Protein AF-A0A6J0PG96-F1 (afdb_monomer_lite)

Sequence (128 aa):
MREHPCWEASYRGLKTTSLLYAEWWGLDENERKYNLGLLLIQIFIIQGNYKKAQKICEHIIKDAPEWDPKPRLLMSIIKMMLAMQRMLDPETTEADLLIIKNMRDEAMKQWENYFAAAQKPQPPDTDN

Radius of gyration: 17.62 Å; chains: 1; bounding box: 56×34×46 Å

Structure (mmCIF, N/CA/C/O backbone):
data_AF-A0A6J0PG96-F1
#
_entry.id   AF-A0A6J0PG96-F1
#
loop_
_atom_site.group_PDB
_atom_site.id
_atom_site.type_symbol
_atom_site.label_atom_id
_atom_site.label_alt_id
_atom_site.label_comp_id
_atom_site.label_asym_id
_atom_site.label_entity_id
_atom_site.label_seq_id
_atom_site.pdbx_PDB_ins_code
_atom_site.Cartn_x
_atom_site.Cartn_y
_atom_site.Cartn_z
_atom_site.occupancy
_atom_site.B_iso_or_equiv
_atom_site.auth_seq_id
_atom_site.auth_comp_id
_atom_site.auth_asym_id
_atom_site.auth_atom_id
_atom_site.pdbx_PDB_model_num
ATOM 1 N N . MET A 1 1 ? -30.257 26.406 -15.879 1.00 40.47 1 MET A N 1
ATOM 2 C CA . MET A 1 1 ? -29.692 25.332 -15.037 1.00 40.47 1 MET A CA 1
ATOM 3 C C . MET A 1 1 ? -28.628 24.634 -15.863 1.00 40.47 1 MET A C 1
ATOM 5 O O . MET A 1 1 ? -28.986 23.959 -16.814 1.00 40.47 1 MET A O 1
ATOM 9 N N . ARG A 1 2 ? -27.344 24.914 -15.617 1.00 45.31 2 ARG A N 1
ATOM 10 C CA . ARG A 1 2 ? -26.221 24.305 -16.345 1.00 45.31 2 ARG A CA 1
ATOM 11 C C . ARG A 1 2 ? -25.394 23.489 -15.353 1.00 45.31 2 ARG A C 1
ATOM 13 O O . ARG A 1 2 ? -24.867 24.056 -14.407 1.00 45.31 2 ARG A O 1
ATOM 20 N N . GLU A 1 3 ? -25.429 22.179 -15.581 1.00 47.66 3 GLU A N 1
ATOM 21 C CA . GLU A 1 3 ? -24.401 21.150 -15.372 1.00 47.66 3 GLU A CA 1
ATOM 22 C C . GLU A 1 3 ? -23.511 21.263 -14.127 1.00 47.66 3 GLU A C 1
ATOM 24 O O . GLU A 1 3 ? -22.649 22.128 -14.022 1.00 47.66 3 GLU A O 1
ATOM 29 N N . HIS A 1 4 ? -23.671 20.301 -13.214 1.00 50.59 4 HIS A N 1
ATOM 30 C CA . HIS A 1 4 ? -22.712 20.002 -12.152 1.00 50.59 4 HIS A CA 1
ATOM 31 C C . HIS A 1 4 ? -21.542 19.179 -12.741 1.00 50.59 4 HIS A C 1
ATOM 33 O O . HIS A 1 4 ? -21.743 17.995 -12.985 1.00 50.59 4 HIS A O 1
ATOM 39 N N . PRO A 1 5 ? -20.323 19.718 -12.947 1.00 54.50 5 PRO A N 1
ATOM 40 C CA . PRO A 1 5 ? -19.247 19.014 -13.669 1.00 54.50 5 PRO A CA 1
ATOM 41 C C . PRO A 1 5 ? -18.341 18.164 -12.757 1.00 54.50 5 PRO A C 1
ATOM 43 O O . PRO A 1 5 ? -17.542 17.352 -13.220 1.00 54.50 5 PRO A O 1
ATOM 46 N N . CYS A 1 6 ? -18.429 18.368 -11.440 1.00 58.12 6 CYS A N 1
ATOM 47 C CA . CYS A 1 6 ? -17.459 17.852 -10.471 1.00 58.12 6 CYS A CA 1
ATOM 48 C C . CYS A 1 6 ? -17.569 16.328 -10.248 1.00 58.12 6 CYS A C 1
ATOM 50 O O . CYS A 1 6 ? -16.560 15.637 -10.103 1.00 58.12 6 CYS A O 1
ATOM 52 N N . TRP A 1 7 ? -18.787 15.777 -10.274 1.00 52.88 7 TRP A N 1
ATOM 53 C CA . TRP A 1 7 ? -19.016 14.348 -10.027 1.00 52.88 7 TRP A CA 1
ATOM 54 C C . TRP A 1 7 ? -18.660 13.474 -11.240 1.00 52.88 7 TRP A C 1
ATOM 56 O O . TRP A 1 7 ? -18.110 12.387 -11.062 1.00 52.88 7 TRP A O 1
ATOM 66 N N . GLU A 1 8 ? -18.878 13.955 -12.470 1.00 57.00 8 GLU A N 1
ATOM 67 C CA . GLU A 1 8 ? -18.492 13.226 -13.687 1.00 57.00 8 GLU A CA 1
ATOM 68 C C . GLU A 1 8 ? -16.975 13.108 -13.839 1.00 57.00 8 GLU A C 1
ATOM 70 O O . GLU A 1 8 ? -16.471 12.040 -14.193 1.00 57.00 8 GLU A O 1
ATOM 75 N N . ALA A 1 9 ? -16.236 14.184 -13.549 1.00 61.84 9 ALA A N 1
ATOM 76 C CA . ALA A 1 9 ? -14.776 14.173 -13.577 1.00 61.84 9 ALA A CA 1
ATOM 77 C C . ALA A 1 9 ? -14.201 13.177 -12.551 1.00 61.84 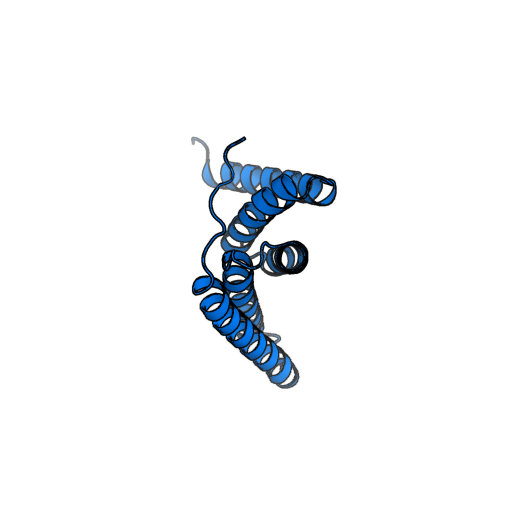9 ALA A C 1
ATOM 79 O O . ALA A 1 9 ? -13.304 12.398 -12.880 1.00 61.84 9 ALA A O 1
ATOM 80 N N . SER A 1 10 ? -14.781 13.131 -11.345 1.00 72.00 10 SER A N 1
ATOM 81 C CA . SER A 1 10 ? -14.427 12.161 -10.301 1.00 72.00 10 SER A CA 1
ATOM 82 C C . SER A 1 10 ? -14.716 10.714 -10.731 1.00 72.00 10 SER A C 1
ATOM 84 O O . SER A 1 10 ? -13.855 9.839 -10.619 1.00 72.00 10 SER A O 1
ATOM 86 N N . TYR A 1 11 ? -15.883 10.461 -11.334 1.00 73.00 11 TYR A N 1
ATOM 87 C CA . TYR A 1 11 ? -16.257 9.135 -11.836 1.00 73.00 11 TYR A CA 1
ATOM 88 C C . TYR A 1 11 ? -15.348 8.645 -12.975 1.00 73.00 11 TYR A C 1
ATOM 90 O O . TYR A 1 11 ? -14.903 7.494 -12.973 1.00 73.00 11 TYR A O 1
ATOM 98 N N . ARG A 1 12 ? -15.017 9.521 -13.935 1.00 75.88 12 ARG A N 1
ATOM 99 C CA . ARG A 1 12 ? -14.062 9.201 -15.009 1.00 75.88 12 ARG A CA 1
ATOM 100 C C . ARG A 1 12 ? -12.676 8.896 -14.444 1.00 75.88 12 ARG A C 1
ATOM 102 O O . ARG A 1 12 ? -12.075 7.912 -14.864 1.00 75.88 12 ARG A O 1
ATOM 109 N N . GLY A 1 13 ? -12.214 9.668 -13.457 1.00 80.94 13 GLY A N 1
ATOM 110 C CA . GLY A 1 13 ? -10.959 9.409 -12.747 1.00 80.94 13 GLY A CA 1
ATOM 111 C C . GLY A 1 13 ? -10.914 8.009 -12.129 1.00 80.94 13 GLY A C 1
ATOM 112 O O . GLY A 1 13 ? -9.989 7.249 -12.402 1.00 80.94 13 GLY A O 1
ATOM 113 N N . LEU A 1 14 ? -11.956 7.620 -11.386 1.00 85.31 14 LEU A N 1
ATOM 114 C CA . LEU A 1 14 ? -12.061 6.290 -10.767 1.00 85.31 14 LEU A CA 1
ATOM 115 C C . LEU A 1 14 ? -12.087 5.148 -11.794 1.00 85.31 14 LEU A C 1
ATOM 117 O O . LEU A 1 14 ? -11.464 4.099 -11.584 1.00 85.31 14 LEU A O 1
ATOM 121 N N . LYS A 1 15 ? -12.788 5.345 -12.918 1.00 88.00 15 LYS A N 1
ATOM 122 C CA . LYS A 1 15 ? -12.833 4.368 -14.012 1.00 88.00 15 LYS A CA 1
ATOM 123 C C . LYS A 1 15 ? -11.453 4.186 -14.644 1.00 88.00 15 LYS A C 1
ATOM 125 O O . LYS A 1 15 ? -11.012 3.050 -14.801 1.00 88.00 15 LYS A O 1
ATOM 130 N N . THR A 1 16 ? -10.752 5.281 -14.939 1.00 90.69 16 THR A N 1
ATOM 131 C CA . THR A 1 16 ? -9.386 5.243 -15.480 1.00 90.69 16 THR A CA 1
ATOM 132 C C . THR A 1 16 ? -8.426 4.550 -14.517 1.00 90.69 16 THR A C 1
ATOM 134 O O . THR A 1 16 ? -7.707 3.646 -14.930 1.00 90.69 16 THR A O 1
ATOM 137 N N . THR A 1 17 ? -8.459 4.883 -13.221 1.00 93.00 17 THR A N 1
ATOM 138 C CA . THR A 1 17 ? -7.628 4.203 -12.212 1.00 93.00 17 THR A CA 1
ATOM 139 C C . THR A 1 17 ? -7.906 2.700 -12.163 1.00 93.00 17 THR A C 1
ATOM 141 O O . THR A 1 17 ? -6.981 1.904 -12.034 1.00 93.00 17 THR A O 1
ATOM 144 N N . SER A 1 18 ? -9.171 2.289 -12.286 1.00 91.38 18 SER A N 1
ATOM 145 C CA . SER A 1 18 ? -9.541 0.869 -12.272 1.00 91.38 18 SER A CA 1
ATOM 146 C C . SER A 1 18 ? -9.027 0.113 -13.501 1.00 91.38 18 SER A C 1
ATOM 148 O O . SER A 1 18 ? -8.579 -1.022 -13.356 1.00 91.38 18 SER A O 1
ATOM 150 N N . LEU A 1 19 ? -9.046 0.741 -14.683 1.00 94.06 19 LEU A N 1
ATOM 151 C CA . LEU A 1 19 ? -8.465 0.170 -15.904 1.00 94.06 19 LEU A CA 1
ATOM 152 C C . LEU A 1 19 ? -6.944 0.033 -15.785 1.00 94.06 19 LEU A C 1
ATOM 154 O O . LEU A 1 19 ? -6.418 -1.050 -16.023 1.00 94.06 19 LEU A O 1
ATOM 158 N N . LEU A 1 20 ? -6.257 1.084 -15.326 1.00 94.81 20 LEU A N 1
ATOM 159 C CA . LEU A 1 20 ? -4.808 1.054 -15.103 1.00 94.81 20 LEU A CA 1
ATOM 160 C C . LEU A 1 20 ? -4.406 0.002 -14.061 1.00 94.81 20 LEU A C 1
ATOM 162 O O . LEU A 1 20 ? -3.378 -0.648 -14.206 1.00 94.81 20 LEU A O 1
ATOM 166 N N . TYR A 1 21 ? -5.225 -0.206 -13.026 1.00 95.56 21 TYR A N 1
ATOM 167 C CA . TYR A 1 21 ? -4.989 -1.257 -12.036 1.00 95.56 21 TYR A CA 1
ATOM 168 C C . TYR A 1 21 ? -5.092 -2.668 -12.630 1.00 95.56 21 TYR A C 1
ATOM 170 O O . TYR A 1 21 ? -4.317 -3.546 -12.253 1.00 95.56 21 TYR A O 1
ATOM 178 N N . ALA A 1 22 ? -6.033 -2.894 -13.550 1.00 95.19 22 ALA A N 1
ATOM 179 C CA . ALA A 1 22 ? -6.150 -4.166 -14.258 1.00 95.19 22 ALA A CA 1
ATOM 180 C C . ALA A 1 22 ? -4.982 -4.380 -15.233 1.00 95.19 22 ALA A C 1
ATOM 182 O O . ALA A 1 22 ? -4.408 -5.465 -15.252 1.00 95.19 22 ALA A O 1
ATOM 183 N N . GLU A 1 23 ? -4.596 -3.343 -15.984 1.00 94.56 23 GLU A N 1
ATOM 184 C CA . GLU A 1 23 ? -3.427 -3.382 -16.873 1.00 94.56 23 GLU A CA 1
ATOM 185 C C . GLU A 1 23 ? -2.156 -3.702 -16.087 1.00 94.56 23 GLU A C 1
ATOM 187 O O . GLU A 1 23 ? -1.414 -4.603 -16.460 1.00 94.56 23 GLU A O 1
ATOM 192 N N . TRP A 1 24 ? -1.948 -3.034 -14.949 1.00 95.56 24 TRP A N 1
ATOM 193 C CA . TRP A 1 24 ? -0.784 -3.246 -14.094 1.00 95.56 24 TRP A CA 1
ATOM 194 C C . TRP A 1 24 ? -0.613 -4.707 -13.656 1.00 95.56 24 TRP A C 1
ATOM 196 O O . TRP A 1 24 ? 0.505 -5.220 -13.655 1.00 95.56 24 TRP A O 1
ATOM 206 N N . TRP A 1 25 ? -1.708 -5.401 -13.328 1.00 93.38 25 TRP A N 1
ATOM 207 C CA . TRP A 1 25 ? -1.653 -6.824 -12.977 1.00 93.38 25 TRP A CA 1
ATOM 208 C C . TRP A 1 25 ? -1.205 -7.716 -14.138 1.00 93.38 25 TRP A C 1
ATOM 210 O O . TRP A 1 25 ? -0.576 -8.741 -13.884 1.00 93.38 25 TRP A O 1
ATOM 220 N N . GLY A 1 26 ? -1.517 -7.327 -15.376 1.00 92.75 26 GLY A N 1
ATOM 221 C CA . GLY A 1 26 ? -1.158 -8.053 -16.594 1.00 92.75 26 GLY A CA 1
ATOM 222 C C . GLY A 1 26 ? 0.191 -7.665 -17.205 1.00 92.75 26 GLY A C 1
ATOM 223 O O . GLY A 1 26 ? 0.550 -8.222 -18.236 1.00 92.75 26 GLY A O 1
ATOM 224 N N . LEU A 1 27 ? 0.928 -6.714 -16.622 1.00 91.19 27 LEU A N 1
ATOM 225 C CA . LEU A 1 27 ? 2.273 -6.373 -17.088 1.00 91.19 27 LEU A CA 1
ATOM 226 C C . LEU A 1 27 ? 3.290 -7.423 -16.627 1.00 91.19 27 LEU A C 1
ATOM 228 O O . LEU A 1 27 ? 3.378 -7.711 -15.432 1.00 91.19 27 LEU A O 1
ATOM 232 N N . ASP A 1 28 ? 4.106 -7.911 -17.559 1.00 86.19 28 ASP A N 1
ATOM 233 C CA . ASP A 1 28 ? 5.267 -8.774 -17.281 1.00 86.19 28 ASP A CA 1
ATOM 234 C C . ASP A 1 28 ? 6.593 -7.990 -17.263 1.00 86.19 28 ASP A C 1
ATOM 236 O O . ASP A 1 28 ? 7.581 -8.428 -16.682 1.00 86.19 28 ASP A O 1
ATOM 240 N N . GLU A 1 29 ? 6.624 -6.809 -17.885 1.00 84.12 29 GLU A N 1
ATOM 241 C CA . GLU A 1 29 ? 7.807 -5.949 -17.966 1.00 84.12 29 GLU A CA 1
ATOM 242 C C . GLU A 1 29 ? 8.099 -5.277 -16.610 1.00 84.12 29 GLU A C 1
ATOM 244 O O . GLU A 1 29 ? 7.337 -4.413 -16.166 1.00 84.12 29 GLU A O 1
ATOM 249 N N . ASN A 1 30 ? 9.216 -5.643 -15.967 1.00 83.38 30 ASN A N 1
ATOM 250 C CA . ASN A 1 30 ? 9.540 -5.227 -14.595 1.00 83.38 30 ASN A CA 1
ATOM 251 C C . ASN A 1 30 ? 9.605 -3.701 -14.407 1.00 83.38 30 ASN A C 1
ATOM 253 O O . ASN A 1 30 ? 9.040 -3.187 -13.443 1.00 83.38 30 ASN A O 1
ATOM 257 N N . GLU A 1 31 ? 10.242 -2.959 -15.319 1.00 88.69 31 GLU A N 1
ATOM 258 C CA . GLU A 1 31 ? 10.409 -1.505 -15.169 1.00 88.69 31 GLU A CA 1
ATOM 259 C C . GLU A 1 31 ? 9.078 -0.757 -15.331 1.00 88.69 31 GLU A C 1
ATO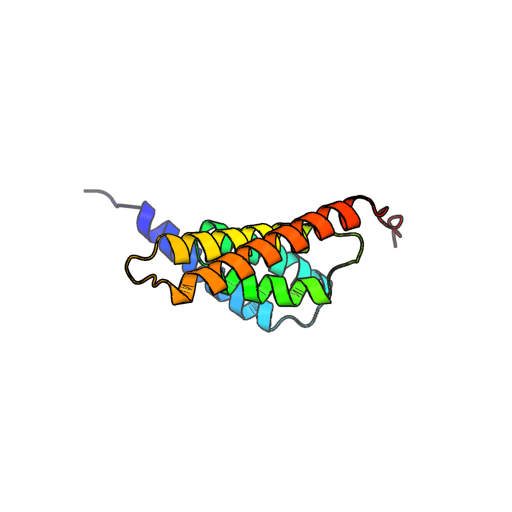M 261 O O . GLU A 1 31 ? 8.681 0.039 -14.474 1.00 88.69 31 GLU A O 1
ATOM 266 N N . ARG A 1 32 ? 8.333 -1.053 -16.402 1.00 90.31 32 ARG A N 1
ATOM 267 C CA . ARG A 1 32 ? 7.018 -0.450 -16.641 1.00 90.31 32 ARG A CA 1
ATOM 268 C C . ARG A 1 32 ? 6.029 -0.806 -15.534 1.00 90.31 32 ARG A C 1
ATOM 270 O O . ARG A 1 32 ? 5.287 0.068 -15.075 1.00 90.31 32 ARG A O 1
ATOM 277 N N . LYS A 1 33 ? 6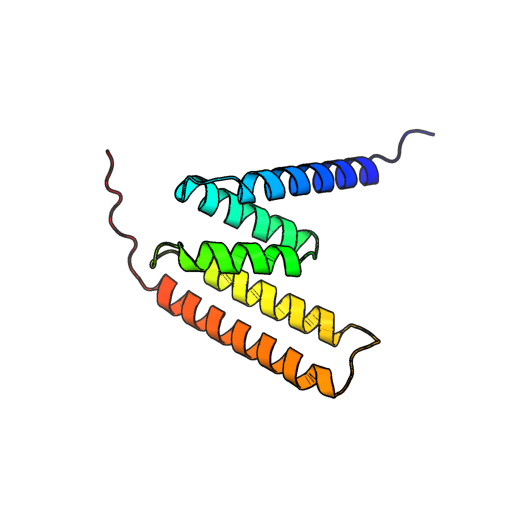.034 -2.059 -15.067 1.00 93.56 33 LYS A N 1
ATOM 278 C CA . LYS A 1 33 ? 5.209 -2.508 -13.938 1.00 93.56 33 LYS A CA 1
ATOM 279 C C . LYS A 1 33 ? 5.580 -1.775 -12.654 1.00 93.56 33 LYS A C 1
ATOM 281 O O . LYS A 1 33 ? 4.686 -1.337 -11.929 1.00 93.56 33 LYS A O 1
ATOM 286 N N . TYR A 1 34 ? 6.867 -1.579 -12.388 1.00 93.62 34 TYR A N 1
ATOM 287 C CA . TYR A 1 34 ? 7.336 -0.827 -11.229 1.00 93.62 34 TYR A CA 1
ATOM 288 C C . TYR A 1 34 ? 6.868 0.637 -11.266 1.00 93.62 34 TYR A C 1
ATOM 290 O O . TYR A 1 34 ? 6.194 1.096 -10.339 1.00 93.62 34 TYR A O 1
ATOM 298 N N . ASN A 1 35 ? 7.132 1.343 -12.370 1.00 92.75 35 ASN A N 1
ATOM 299 C CA . ASN A 1 35 ? 6.791 2.759 -12.536 1.00 92.75 35 ASN A CA 1
ATOM 300 C C . ASN A 1 35 ? 5.275 3.008 -12.474 1.00 92.75 35 ASN A C 1
ATOM 302 O O . ASN A 1 35 ? 4.815 3.897 -11.751 1.00 92.75 35 ASN A O 1
ATOM 306 N N . LEU A 1 36 ? 4.477 2.190 -13.171 1.00 95.12 36 LEU A N 1
ATOM 307 C CA . LEU A 1 36 ? 3.016 2.273 -13.092 1.00 95.12 36 LEU A CA 1
ATOM 308 C C . LEU A 1 36 ? 2.508 1.919 -11.685 1.00 95.12 36 LEU A C 1
ATOM 310 O O . LEU A 1 36 ? 1.562 2.538 -11.196 1.00 95.12 36 LEU A O 1
ATOM 314 N N . GLY A 1 37 ? 3.154 0.966 -11.010 1.00 96.19 37 GLY A N 1
ATOM 315 C CA . GLY A 1 37 ? 2.841 0.593 -9.633 1.00 96.19 37 GLY A CA 1
ATOM 316 C C . GLY A 1 37 ? 3.016 1.758 -8.660 1.00 96.19 37 GLY A C 1
ATOM 317 O O . GLY A 1 37 ? 2.104 2.043 -7.883 1.00 96.19 37 GLY A O 1
ATOM 318 N N . LEU A 1 38 ? 4.138 2.484 -8.741 1.00 96.00 38 LEU A N 1
ATOM 319 C CA . LEU A 1 38 ? 4.382 3.685 -7.931 1.00 96.00 38 LEU A CA 1
ATOM 320 C C . LEU A 1 38 ? 3.282 4.739 -8.120 1.00 96.00 38 LEU A C 1
ATOM 322 O O . LEU A 1 38 ? 2.752 5.261 -7.135 1.00 96.00 38 LEU A O 1
ATOM 326 N N . LEU A 1 39 ? 2.898 5.010 -9.369 1.00 95.94 39 LEU A N 1
ATOM 327 C CA . LEU A 1 39 ? 1.833 5.962 -9.684 1.00 95.94 39 LEU A CA 1
ATOM 328 C C . LEU A 1 39 ? 0.480 5.514 -9.108 1.00 95.94 39 LEU A C 1
ATOM 330 O O . LEU A 1 39 ? -0.219 6.296 -8.461 1.00 95.94 39 LEU A O 1
ATOM 334 N N . LEU A 1 40 ? 0.111 4.245 -9.306 1.00 97.25 40 LEU A N 1
ATOM 335 C CA . LEU A 1 40 ? -1.150 3.696 -8.805 1.00 97.25 40 LEU A CA 1
ATOM 336 C C . LEU A 1 40 ? -1.233 3.727 -7.279 1.00 97.25 40 LEU A C 1
ATOM 338 O O . LEU A 1 40 ? -2.300 4.017 -6.740 1.00 97.25 40 LEU A O 1
ATOM 342 N N . ILE A 1 41 ? -0.127 3.471 -6.576 1.00 97.44 41 ILE A N 1
ATOM 343 C CA . ILE A 1 41 ? -0.074 3.585 -5.115 1.00 97.44 41 ILE A CA 1
ATOM 344 C C . ILE A 1 41 ? -0.436 5.005 -4.676 1.00 97.44 41 ILE A C 1
ATOM 346 O O . ILE A 1 41 ? -1.308 5.169 -3.823 1.00 97.44 41 ILE A O 1
ATOM 350 N N . GLN A 1 42 ? 0.182 6.027 -5.274 1.00 96.38 42 GLN A N 1
ATOM 351 C CA . GLN A 1 42 ? -0.097 7.426 -4.939 1.00 96.38 42 GLN A CA 1
ATOM 352 C C . GLN A 1 42 ? -1.560 7.792 -5.213 1.00 96.38 42 GLN A C 1
ATOM 354 O O . GLN A 1 42 ? -2.219 8.382 -4.356 1.00 96.38 42 GLN A O 1
ATOM 359 N N . ILE A 1 43 ? -2.099 7.380 -6.366 1.00 95.88 43 ILE A N 1
ATOM 360 C CA . ILE A 1 43 ? -3.508 7.602 -6.711 1.00 95.88 43 ILE A CA 1
ATOM 361 C C . ILE A 1 43 ? -4.432 6.937 -5.682 1.00 95.88 43 ILE A C 1
ATOM 363 O O . ILE A 1 43 ? -5.376 7.567 -5.206 1.00 95.88 43 ILE A O 1
ATOM 367 N N . PHE A 1 44 ? -4.167 5.685 -5.299 1.00 96.56 44 PHE A N 1
ATOM 368 C CA . PHE A 1 44 ? -4.998 4.981 -4.324 1.00 96.56 44 PHE A CA 1
ATOM 369 C C . PHE A 1 44 ? -4.884 5.553 -2.909 1.00 96.56 44 PHE A C 1
ATOM 371 O O . PHE A 1 44 ? -5.883 5.537 -2.193 1.00 96.56 44 PHE A O 1
ATOM 378 N N . ILE A 1 45 ? -3.728 6.098 -2.515 1.00 95.31 45 ILE A N 1
ATOM 379 C CA . ILE A 1 45 ? -3.592 6.858 -1.263 1.00 95.31 45 ILE A CA 1
ATOM 380 C C . ILE A 1 45 ? -4.498 8.094 -1.304 1.00 95.31 45 ILE A C 1
ATOM 382 O O . ILE A 1 45 ? -5.287 8.294 -0.386 1.00 95.31 45 ILE A O 1
ATOM 386 N N . ILE A 1 46 ? -4.459 8.879 -2.384 1.00 93.19 46 I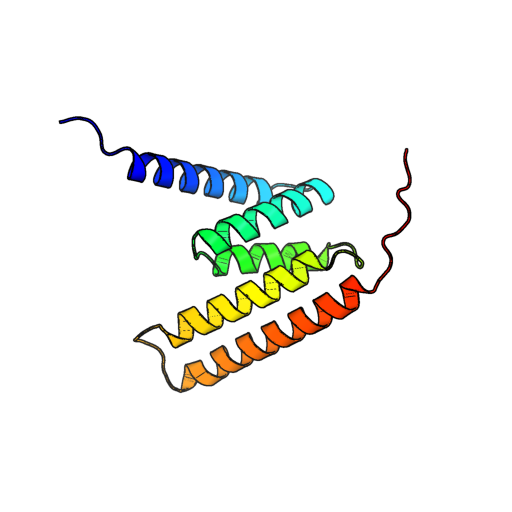LE A N 1
ATOM 387 C CA . ILE A 1 46 ? -5.304 10.078 -2.536 1.00 93.19 46 ILE A CA 1
ATOM 388 C C . ILE A 1 46 ? -6.798 9.714 -2.528 1.00 93.19 46 ILE A C 1
ATOM 390 O O . ILE A 1 46 ? -7.610 10.422 -1.940 1.00 93.19 46 ILE A O 1
ATOM 394 N N . GLN A 1 47 ? -7.169 8.586 -3.138 1.00 92.69 47 GLN A N 1
ATOM 395 C CA . GLN A 1 47 ? -8.546 8.075 -3.151 1.00 92.69 47 GLN A CA 1
ATOM 396 C C . GLN A 1 47 ? -8.977 7.415 -1.827 1.00 92.69 47 GLN A C 1
ATOM 398 O O . GLN A 1 47 ? -10.112 6.951 -1.722 1.00 92.69 47 GLN A O 1
ATOM 403 N N . GLY A 1 48 ? -8.090 7.302 -0.833 1.00 92.81 48 GLY A N 1
ATOM 404 C CA . GLY A 1 48 ? -8.370 6.626 0.436 1.00 92.81 48 GLY A CA 1
ATOM 405 C C . GLY A 1 48 ? -8.446 5.094 0.348 1.00 92.81 48 GLY A C 1
ATOM 406 O O . GLY A 1 48 ? -8.812 4.429 1.320 1.00 92.81 48 GLY A O 1
ATOM 407 N N . ASN A 1 49 ? -8.101 4.500 -0.801 1.00 95.31 49 ASN A N 1
ATOM 408 C CA . ASN A 1 49 ? -8.122 3.053 -1.018 1.00 95.31 49 ASN A CA 1
ATOM 409 C C . ASN A 1 49 ? -6.792 2.404 -0.608 1.00 95.31 49 ASN A C 1
ATOM 411 O O . ASN A 1 49 ? -6.072 1.806 -1.416 1.00 95.31 49 ASN A O 1
ATOM 415 N N . TYR A 1 50 ? -6.468 2.501 0.679 1.00 96.19 50 TYR A N 1
ATOM 416 C CA . TYR A 1 50 ? -5.179 2.051 1.204 1.00 96.19 50 TYR A CA 1
ATOM 417 C C . TYR A 1 50 ? -4.966 0.538 1.066 1.00 96.19 50 TYR A C 1
ATOM 419 O O . TYR A 1 50 ? -3.835 0.098 0.898 1.00 96.19 50 TYR A O 1
ATOM 427 N N . LYS A 1 51 ? -6.035 -0.273 1.033 1.00 95.62 51 LYS A N 1
ATOM 428 C CA . LYS A 1 51 ? -5.934 -1.726 0.794 1.00 95.62 51 LYS A CA 1
ATOM 429 C C . LYS A 1 51 ? -5.412 -2.052 -0.609 1.00 95.62 51 LYS A C 1
ATOM 431 O O . LYS A 1 51 ? -4.588 -2.953 -0.756 1.00 95.62 51 LYS A O 1
ATOM 436 N N . LYS A 1 52 ? -5.876 -1.346 -1.652 1.00 96.31 52 LYS A N 1
ATOM 437 C CA . LYS A 1 52 ? -5.330 -1.521 -3.011 1.00 96.31 52 LYS A CA 1
ATOM 438 C C . LYS A 1 52 ? -3.901 -0.994 -3.101 1.00 96.31 52 LYS A C 1
ATOM 440 O O . LYS A 1 52 ? -3.057 -1.685 -3.663 1.00 96.31 52 LYS A O 1
ATOM 445 N N . ALA A 1 53 ? -3.628 0.165 -2.497 1.00 97.50 53 ALA A N 1
ATOM 446 C CA . ALA A 1 53 ? -2.279 0.722 -2.423 1.00 97.50 53 ALA A CA 1
ATOM 447 C C . ALA A 1 53 ? -1.295 -0.269 -1.772 1.00 97.50 53 ALA A C 1
ATOM 449 O O . ALA A 1 53 ? -0.239 -0.541 -2.337 1.00 97.50 53 ALA A O 1
ATOM 450 N N . GLN A 1 54 ? -1.673 -0.872 -0.638 1.00 97.44 54 GLN A N 1
ATOM 451 C CA . GLN A 1 54 ? -0.859 -1.857 0.079 1.00 97.44 54 GLN A CA 1
ATOM 452 C C . GLN A 1 54 ? -0.497 -3.045 -0.813 1.00 97.44 54 GLN A C 1
ATOM 454 O O . GLN A 1 54 ? 0.675 -3.386 -0.909 1.00 97.44 54 GLN A O 1
ATOM 459 N N . LYS A 1 55 ? -1.478 -3.636 -1.509 1.00 96.75 55 LYS A N 1
ATOM 460 C CA . LYS A 1 55 ? -1.252 -4.802 -2.381 1.00 96.75 55 LYS A CA 1
ATOM 461 C C . LYS A 1 55 ? -0.224 -4.531 -3.479 1.00 96.75 55 LYS A C 1
ATOM 463 O O . LYS A 1 55 ? 0.632 -5.370 -3.733 1.00 96.75 55 LYS A O 1
ATOM 468 N N . ILE A 1 56 ? -0.314 -3.370 -4.131 1.00 96.69 56 ILE A N 1
ATOM 469 C CA . ILE A 1 56 ? 0.651 -2.977 -5.168 1.00 96.69 56 ILE A CA 1
ATOM 470 C C . ILE A 1 56 ? 2.020 -2.761 -4.532 1.00 96.69 56 ILE A C 1
ATOM 472 O O . ILE A 1 56 ? 3.018 -3.270 -5.029 1.00 96.69 56 ILE A O 1
ATOM 476 N N . CYS A 1 57 ? 2.060 -2.046 -3.407 1.00 96.44 57 CYS A N 1
ATOM 477 C CA . CYS A 1 57 ? 3.292 -1.715 -2.707 1.00 96.44 57 CYS A CA 1
ATOM 478 C C . CYS A 1 57 ? 4.043 -2.968 -2.218 1.00 96.44 57 CYS A C 1
ATOM 480 O O . CYS A 1 57 ? 5.250 -3.069 -2.408 1.00 96.44 57 CYS A O 1
ATOM 482 N N . GLU A 1 58 ? 3.335 -3.970 -1.686 1.00 95.31 58 GLU A N 1
ATOM 483 C CA . GLU A 1 58 ? 3.900 -5.276 -1.306 1.00 95.31 58 GLU A CA 1
ATOM 484 C C . GLU A 1 58 ? 4.482 -6.049 -2.493 1.00 95.31 58 GLU A C 1
ATOM 486 O O . GLU A 1 58 ? 5.437 -6.806 -2.317 1.00 95.31 58 GLU A O 1
ATOM 491 N N . HIS A 1 59 ? 3.910 -5.879 -3.687 1.00 93.62 59 HIS A N 1
ATOM 492 C CA . HIS A 1 59 ? 4.430 -6.489 -4.905 1.00 93.62 59 HIS A CA 1
ATOM 493 C C . HIS A 1 59 ? 5.714 -5.783 -5.338 1.00 93.62 59 HIS A C 1
ATOM 495 O O . HIS A 1 59 ? 6.769 -6.406 -5.380 1.00 93.62 59 HIS A O 1
ATOM 501 N N . ILE A 1 60 ? 5.654 -4.464 -5.551 1.00 93.06 60 ILE A N 1
ATOM 502 C CA . ILE A 1 60 ? 6.794 -3.721 -6.096 1.00 93.06 60 ILE A CA 1
ATOM 503 C C . ILE A 1 60 ? 7.977 -3.632 -5.130 1.00 93.06 60 ILE A C 1
ATOM 505 O O . ILE A 1 60 ? 9.093 -3.491 -5.597 1.00 93.06 60 ILE A O 1
ATOM 509 N N . ILE A 1 61 ? 7.783 -3.730 -3.805 1.00 90.88 61 ILE A N 1
ATOM 510 C CA . ILE A 1 61 ? 8.898 -3.750 -2.836 1.00 90.88 61 ILE A CA 1
ATOM 511 C C . ILE A 1 61 ? 9.824 -4.947 -3.065 1.00 90.88 61 ILE A C 1
ATOM 513 O O . ILE A 1 61 ? 11.020 -4.832 -2.806 1.00 90.88 61 ILE A O 1
ATOM 517 N N . LYS A 1 62 ? 9.287 -6.089 -3.513 1.00 86.12 62 LYS A N 1
ATOM 518 C CA . LYS A 1 62 ? 10.083 -7.303 -3.745 1.00 86.12 62 LYS A CA 1
ATOM 519 C C . LYS A 1 62 ? 11.020 -7.149 -4.936 1.00 86.12 62 LYS A C 1
ATOM 521 O O . LYS A 1 62 ? 12.140 -7.641 -4.879 1.00 86.12 62 LYS A O 1
ATOM 526 N N . ASP A 1 63 ? 10.560 -6.426 -5.950 1.00 83.62 63 ASP A N 1
ATOM 527 C CA . ASP A 1 63 ? 11.275 -6.221 -7.210 1.00 83.62 63 ASP A CA 1
ATOM 528 C C . ASP A 1 63 ? 11.953 -4.840 -7.275 1.00 83.62 63 ASP A C 1
ATOM 530 O O . ASP A 1 63 ? 12.578 -4.488 -8.274 1.00 83.62 63 ASP A O 1
ATOM 534 N N . ALA A 1 64 ? 11.820 -4.035 -6.215 1.00 83.44 64 ALA A N 1
ATOM 535 C CA . ALA A 1 64 ? 12.357 -2.687 -6.157 1.00 83.44 64 ALA A CA 1
ATOM 536 C C . ALA A 1 64 ? 13.889 -2.716 -6.176 1.00 83.44 64 ALA A C 1
ATOM 538 O O . ALA A 1 64 ? 14.494 -3.480 -5.411 1.00 83.44 64 ALA A O 1
ATOM 539 N N . PRO A 1 65 ? 14.535 -1.820 -6.943 1.00 83.38 65 PRO A N 1
ATOM 540 C CA . PRO A 1 65 ? 15.966 -1.607 -6.817 1.00 83.38 65 PRO A CA 1
ATOM 541 C C . PRO A 1 65 ? 16.339 -1.312 -5.359 1.00 83.38 65 PRO A C 1
ATOM 543 O O . PRO A 1 65 ? 15.664 -0.540 -4.675 1.00 83.38 65 PRO A O 1
ATOM 546 N N . GLU A 1 66 ? 17.426 -1.909 -4.862 1.00 79.56 66 GLU A N 1
ATOM 547 C CA . GLU A 1 66 ? 17.811 -1.763 -3.450 1.00 79.56 66 GLU A CA 1
ATOM 548 C C . GLU A 1 66 ? 18.028 -0.308 -3.020 1.00 79.56 66 GLU A C 1
ATOM 550 O O . GLU A 1 66 ? 17.823 0.025 -1.850 1.00 79.56 66 GLU A O 1
ATOM 555 N N . TRP A 1 67 ? 18.461 0.524 -3.965 1.00 80.94 67 TRP A N 1
ATOM 556 C CA . TRP A 1 67 ? 18.740 1.940 -3.785 1.00 80.94 67 TRP A CA 1
ATOM 557 C C . TRP A 1 67 ? 17.487 2.814 -3.859 1.00 80.94 67 TRP A C 1
ATOM 559 O O . TRP A 1 67 ? 17.548 3.939 -3.383 1.00 80.94 67 TRP A O 1
ATOM 569 N N . ASP A 1 68 ? 16.359 2.344 -4.417 1.00 87.19 68 ASP A N 1
ATOM 570 C CA . ASP A 1 68 ? 15.138 3.155 -4.473 1.00 87.19 68 ASP A CA 1
ATOM 571 C C . ASP A 1 68 ? 14.391 3.049 -3.133 1.00 87.19 68 ASP A C 1
ATOM 573 O O . ASP A 1 68 ? 13.874 1.982 -2.769 1.00 87.19 68 ASP A O 1
ATOM 577 N N . PRO A 1 69 ? 14.307 4.139 -2.353 1.00 90.75 69 PRO A N 1
ATOM 578 C CA . PRO A 1 69 ? 13.681 4.086 -1.048 1.00 90.75 69 PRO A CA 1
ATOM 579 C C . PRO A 1 69 ? 12.160 4.328 -1.138 1.00 90.75 69 PRO A C 1
ATOM 581 O O . PRO A 1 69 ? 11.444 4.058 -0.169 1.00 90.75 69 PRO A O 1
ATOM 584 N N . LYS A 1 70 ? 11.628 4.792 -2.284 1.00 93.56 70 LYS A N 1
ATOM 585 C CA . LYS A 1 70 ? 10.226 5.237 -2.427 1.00 93.56 70 LYS A CA 1
ATOM 586 C C . LYS A 1 70 ? 9.197 4.169 -2.047 1.00 93.56 70 LYS A C 1
ATOM 588 O O . LYS A 1 70 ? 8.264 4.521 -1.324 1.00 93.56 70 LYS A O 1
ATOM 593 N N . PRO A 1 71 ? 9.318 2.886 -2.445 1.00 94.12 71 PRO A N 1
ATOM 594 C CA . PRO A 1 71 ? 8.321 1.883 -2.070 1.00 94.12 71 PRO A CA 1
ATOM 595 C C . PRO A 1 71 ? 8.206 1.709 -0.550 1.00 94.12 71 PRO A C 1
ATOM 597 O O . PRO A 1 71 ? 7.107 1.564 -0.024 1.00 94.12 71 PRO A O 1
ATOM 600 N N . ARG A 1 72 ? 9.328 1.803 0.176 1.00 93.62 72 ARG A N 1
ATOM 601 C CA . ARG A 1 72 ? 9.365 1.678 1.643 1.00 93.62 72 ARG A CA 1
ATOM 602 C C . ARG A 1 72 ? 8.690 2.871 2.320 1.00 93.62 72 ARG A C 1
ATOM 604 O O . ARG A 1 72 ? 7.898 2.681 3.240 1.00 93.62 72 ARG A O 1
ATOM 611 N N . LEU A 1 73 ? 8.923 4.081 1.804 1.00 95.19 73 LEU A N 1
ATOM 612 C CA . LEU A 1 73 ? 8.209 5.285 2.237 1.00 95.19 73 LEU A CA 1
ATOM 613 C C . LEU A 1 73 ? 6.699 5.174 1.997 1.00 95.19 73 LEU A C 1
ATOM 615 O O . LEU A 1 73 ? 5.895 5.481 2.871 1.00 95.19 73 LEU A O 1
ATOM 619 N N . LEU A 1 74 ? 6.293 4.726 0.812 1.00 96.56 74 LEU A N 1
ATOM 620 C CA . LEU A 1 74 ? 4.875 4.575 0.500 1.00 96.56 74 LEU A CA 1
ATOM 621 C C . LEU A 1 74 ? 4.221 3.523 1.403 1.00 96.56 74 LEU A C 1
ATOM 623 O O . LEU A 1 74 ? 3.120 3.754 1.897 1.00 96.56 74 LEU A O 1
ATOM 627 N N . MET A 1 75 ? 4.904 2.412 1.692 1.00 97.38 75 MET A N 1
ATOM 628 C CA . MET A 1 75 ? 4.401 1.395 2.616 1.00 97.38 75 MET A CA 1
ATOM 629 C C . MET A 1 75 ? 4.212 1.933 4.034 1.00 97.38 75 MET A C 1
ATOM 631 O O . MET A 1 75 ? 3.187 1.640 4.649 1.00 97.38 75 MET A O 1
ATOM 635 N N . SER A 1 76 ? 5.153 2.728 4.558 1.00 97.00 76 SER A N 1
ATOM 636 C CA . SER A 1 76 ? 5.005 3.303 5.901 1.00 97.00 76 SER A CA 1
ATOM 637 C C . SER A 1 76 ? 3.778 4.213 5.990 1.00 97.00 76 SER A C 1
ATOM 639 O O . SER A 1 76 ? 2.975 4.074 6.915 1.00 97.00 76 SER A O 1
ATOM 641 N N . ILE A 1 77 ? 3.567 5.060 4.978 1.00 97.31 77 ILE A N 1
ATOM 642 C CA . ILE A 1 77 ? 2.376 5.911 4.866 1.00 97.31 77 ILE A CA 1
ATOM 643 C C . ILE A 1 77 ? 1.112 5.046 4.828 1.00 97.31 77 ILE A C 1
ATOM 645 O O . ILE A 1 77 ? 0.207 5.246 5.632 1.00 97.31 77 ILE A O 1
ATOM 649 N N . ILE A 1 78 ? 1.050 4.046 3.944 1.00 97.81 78 ILE A N 1
ATOM 650 C CA . ILE A 1 78 ? -0.122 3.167 3.789 1.00 97.81 78 ILE A CA 1
ATOM 651 C C . ILE A 1 78 ? -0.479 2.468 5.104 1.00 97.81 78 ILE A C 1
ATOM 653 O O . ILE A 1 78 ? -1.653 2.426 5.475 1.00 97.81 78 ILE A O 1
ATOM 657 N N . LYS A 1 79 ? 0.516 1.940 5.823 1.00 97.38 79 LYS A N 1
ATOM 658 C CA . LYS A 1 79 ? 0.312 1.247 7.101 1.00 97.38 79 LYS A CA 1
ATOM 659 C C . LYS A 1 79 ? -0.230 2.188 8.177 1.00 97.38 79 LYS A C 1
ATOM 661 O O . LYS A 1 79 ? -1.182 1.813 8.859 1.00 97.38 79 LYS A O 1
ATOM 666 N N . MET A 1 80 ? 0.282 3.418 8.270 1.00 96.69 80 MET A N 1
ATOM 667 C CA . MET A 1 80 ? -0.289 4.423 9.176 1.00 96.69 80 MET A CA 1
ATOM 668 C C . MET A 1 80 ? -1.718 4.803 8.793 1.00 96.69 80 MET A C 1
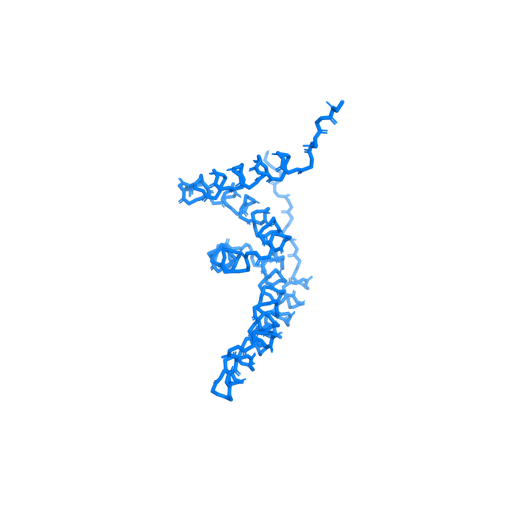ATOM 670 O O . MET A 1 80 ? -2.581 4.873 9.664 1.00 96.69 80 MET A O 1
ATOM 674 N N . MET A 1 81 ? -2.004 4.991 7.504 1.00 96.75 81 MET A N 1
ATOM 675 C CA . MET A 1 81 ? -3.351 5.353 7.058 1.00 96.75 81 MET A CA 1
ATOM 676 C C . MET A 1 81 ? -4.368 4.231 7.320 1.00 96.75 81 MET A C 1
ATOM 678 O O . MET A 1 81 ? -5.502 4.512 7.705 1.00 96.75 81 MET A O 1
ATOM 682 N N . LEU A 1 82 ? -3.967 2.961 7.183 1.00 95.56 82 LEU A N 1
ATOM 683 C CA . LEU A 1 82 ? -4.787 1.806 7.572 1.00 95.56 82 LEU A CA 1
ATOM 684 C C . LEU A 1 82 ? -5.002 1.733 9.088 1.00 95.56 82 LEU A C 1
ATOM 686 O O . LEU A 1 82 ? -6.128 1.499 9.526 1.00 95.56 82 LEU A O 1
ATOM 690 N N . ALA A 1 83 ? -3.953 1.974 9.879 1.00 95.25 83 ALA A N 1
ATOM 691 C CA . ALA A 1 83 ? -4.050 2.023 11.335 1.00 95.25 83 ALA A CA 1
ATOM 692 C C . ALA A 1 83 ? -5.019 3.125 11.791 1.00 95.25 83 ALA A C 1
ATOM 694 O O . ALA A 1 83 ? -5.882 2.876 12.628 1.00 95.25 83 ALA A O 1
ATOM 695 N N . MET A 1 84 ? -4.925 4.317 11.194 1.00 94.88 84 MET A N 1
ATOM 696 C CA . MET A 1 84 ? -5.832 5.438 11.453 1.00 94.88 84 MET A CA 1
ATOM 697 C C . MET A 1 84 ? -7.266 5.134 11.019 1.00 94.88 84 MET A C 1
ATOM 699 O O . MET A 1 84 ? -8.187 5.409 11.780 1.00 94.88 84 MET A O 1
ATOM 703 N N . GLN A 1 85 ? -7.472 4.551 9.830 1.00 93.81 85 GLN A N 1
ATOM 704 C CA . GLN A 1 85 ? -8.807 4.143 9.378 1.00 93.81 85 GLN A CA 1
ATOM 705 C C . GLN A 1 85 ? -9.454 3.167 10.347 1.00 93.81 85 GLN A C 1
ATOM 707 O O . GLN A 1 85 ? -10.629 3.330 10.650 1.00 93.81 85 GLN A O 1
ATOM 712 N N . ARG A 1 86 ? -8.693 2.178 10.834 1.00 93.19 86 ARG A N 1
ATOM 713 C CA . ARG A 1 86 ? -9.203 1.251 11.840 1.00 93.19 86 ARG A CA 1
ATOM 714 C C . ARG A 1 86 ? -9.483 2.003 13.132 1.00 93.19 86 ARG A C 1
ATOM 716 O O . ARG A 1 86 ? -10.601 1.975 13.577 1.00 93.19 86 ARG A O 1
ATOM 723 N N . MET A 1 87 ? -8.547 2.774 13.674 1.00 93.19 87 MET A N 1
ATOM 724 C CA . MET A 1 87 ? -8.752 3.500 14.936 1.00 93.19 87 MET A CA 1
ATOM 725 C C . MET A 1 87 ? -9.962 4.457 14.938 1.00 93.19 87 MET A C 1
ATOM 727 O O . MET A 1 87 ? -10.561 4.671 15.986 1.00 93.19 87 MET A O 1
ATOM 731 N N . LEU A 1 88 ? -10.304 5.047 13.789 1.00 93.00 88 LEU A N 1
ATOM 732 C CA . LEU A 1 88 ? -11.445 5.959 13.634 1.00 93.00 88 LEU A CA 1
ATOM 733 C C . LEU A 1 88 ? -12.759 5.247 13.267 1.00 93.00 88 LEU A C 1
ATOM 735 O O . LEU A 1 88 ? -13.796 5.905 13.186 1.00 93.00 88 LEU A O 1
ATOM 739 N N . ASP A 1 89 ? -12.727 3.937 13.017 1.00 92.38 89 ASP A N 1
ATOM 740 C CA . ASP A 1 89 ? -13.911 3.128 12.730 1.00 92.38 89 ASP A CA 1
ATOM 741 C C . ASP A 1 89 ? -14.729 2.944 14.026 1.00 92.38 89 ASP A C 1
ATOM 743 O O . ASP A 1 89 ? -14.179 2.432 15.008 1.00 92.38 89 ASP A O 1
ATOM 747 N N . PRO A 1 90 ? -16.018 3.342 14.060 1.00 91.50 90 PRO A N 1
ATOM 748 C CA . PRO A 1 90 ? -16.881 3.187 15.235 1.00 91.50 90 PRO A CA 1
ATOM 749 C C . PRO A 1 90 ? -17.014 1.743 15.731 1.00 91.50 90 PRO A C 1
ATOM 751 O O . PRO A 1 90 ? -17.284 1.532 16.909 1.00 91.50 90 PRO A O 1
ATOM 754 N N . GLU A 1 91 ? -16.794 0.760 14.855 1.00 94.00 91 GLU A N 1
ATOM 755 C CA . GLU A 1 91 ? -16.866 -0.673 15.171 1.00 94.00 91 GLU A CA 1
ATOM 756 C C . GLU A 1 91 ? -15.541 -1.233 15.720 1.00 94.00 91 GLU A C 1
ATOM 758 O O . GLU A 1 91 ? -15.340 -2.449 15.794 1.00 94.00 91 GLU A O 1
ATOM 763 N N . THR A 1 92 ? -14.589 -0.365 16.061 1.00 92.75 92 THR A N 1
ATOM 764 C CA . THR A 1 92 ? -13.284 -0.774 16.588 1.00 92.75 92 THR A CA 1
ATOM 765 C C . THR A 1 92 ? -13.389 -1.251 18.020 1.00 92.75 92 THR A C 1
ATOM 767 O O . THR A 1 92 ? -13.886 -0.556 18.903 1.00 92.75 92 THR A O 1
ATOM 770 N N . THR A 1 93 ? -12.849 -2.439 18.259 1.00 93.81 93 THR A N 1
ATOM 771 C CA . THR A 1 93 ? -12.861 -3.105 19.561 1.00 93.81 93 THR A CA 1
ATOM 772 C C . THR A 1 93 ? -11.481 -3.074 20.218 1.00 93.81 93 THR A C 1
ATOM 774 O O . THR A 1 93 ? -10.469 -2.805 19.573 1.00 93.81 93 THR A O 1
ATOM 777 N N . GLU A 1 94 ? -11.394 -3.427 21.504 1.00 89.12 94 GLU A N 1
ATOM 778 C CA . GLU A 1 94 ? -10.095 -3.589 22.178 1.00 89.12 94 GLU A CA 1
ATOM 779 C C . GLU A 1 94 ? -9.200 -4.638 21.497 1.00 89.12 94 GLU A C 1
ATOM 781 O O . GLU A 1 94 ? -7.978 -4.489 21.469 1.00 89.12 94 GLU A O 1
ATOM 786 N N . ALA A 1 95 ? -9.791 -5.668 20.881 1.00 90.00 95 ALA A N 1
ATOM 787 C CA . ALA A 1 95 ? -9.048 -6.675 20.124 1.00 90.00 95 ALA A CA 1
ATOM 788 C C . ALA A 1 95 ? -8.334 -6.075 18.897 1.00 90.00 95 ALA A C 1
ATOM 790 O O . ALA A 1 95 ? -7.253 -6.531 18.514 1.00 90.00 95 ALA A O 1
ATOM 791 N N . ASP A 1 96 ? -8.891 -5.013 18.312 1.00 91.50 96 ASP A N 1
ATOM 792 C CA . ASP A 1 96 ? -8.290 -4.312 17.180 1.00 91.50 96 ASP A CA 1
ATOM 793 C C . ASP A 1 96 ? -7.073 -3.474 17.575 1.00 91.50 96 ASP A C 1
ATOM 795 O O . ASP A 1 96 ? -6.235 -3.182 16.720 1.00 91.50 96 ASP A O 1
ATOM 799 N N . LEU A 1 97 ? -6.912 -3.126 18.858 1.00 91.44 97 LEU A N 1
ATOM 800 C CA . LEU A 1 97 ? -5.780 -2.320 19.325 1.00 91.44 97 LEU A CA 1
ATOM 801 C C . LEU A 1 97 ? -4.437 -3.010 19.062 1.00 91.44 97 LEU A C 1
ATOM 803 O O . LEU A 1 97 ? -3.458 -2.341 18.728 1.00 91.44 97 LEU A O 1
ATOM 807 N N . LEU A 1 98 ? -4.384 -4.345 19.148 1.00 93.00 98 LEU A N 1
ATOM 808 C CA . LEU A 1 98 ? -3.182 -5.103 18.794 1.00 93.00 98 LEU A CA 1
ATOM 809 C C . LEU A 1 98 ? -2.887 -5.018 17.290 1.00 93.00 98 LEU A C 1
ATOM 811 O O . LEU A 1 98 ? -1.737 -4.834 16.899 1.00 93.00 98 LEU A O 1
ATOM 815 N N . ILE A 1 99 ? -3.919 -5.104 16.447 1.00 92.00 99 ILE A N 1
ATOM 816 C CA . ILE A 1 99 ? -3.786 -4.983 14.989 1.00 92.00 99 ILE A CA 1
ATOM 817 C C . ILE A 1 99 ? -3.295 -3.577 14.622 1.00 92.00 99 ILE A C 1
ATOM 819 O O . ILE A 1 99 ? -2.346 -3.441 13.852 1.00 92.00 99 ILE A O 1
ATOM 823 N N . ILE A 1 100 ? -3.884 -2.539 15.221 1.00 93.62 100 ILE A N 1
ATOM 824 C CA . ILE A 1 100 ? -3.488 -1.137 15.034 1.00 93.62 100 ILE A CA 1
ATOM 825 C C . ILE A 1 100 ? -2.032 -0.930 15.467 1.00 93.62 100 ILE A C 1
ATOM 827 O O . ILE A 1 100 ? -1.247 -0.323 14.735 1.00 93.62 100 ILE A O 1
ATOM 831 N N . LYS A 1 101 ? -1.639 -1.474 16.626 1.00 94.44 101 LYS A N 1
ATOM 832 C CA . LYS A 1 101 ? -0.255 -1.413 17.108 1.00 94.44 101 LYS A CA 1
ATOM 833 C C . LYS A 1 101 ? 0.712 -2.093 16.138 1.00 94.44 101 LYS A C 1
ATOM 835 O O . LYS A 1 101 ? 1.743 -1.510 15.815 1.00 94.44 101 LYS A O 1
ATOM 840 N N . ASN A 1 102 ? 0.366 -3.272 15.627 1.00 95.00 102 ASN A N 1
ATOM 841 C CA . ASN A 1 102 ? 1.198 -3.976 14.653 1.00 95.00 102 ASN A CA 1
ATOM 842 C C . ASN A 1 102 ? 1.346 -3.171 13.354 1.00 95.00 102 ASN A C 1
ATOM 844 O O . ASN A 1 102 ? 2.453 -3.046 12.839 1.00 95.00 102 ASN A O 1
ATOM 848 N N . MET A 1 103 ? 0.266 -2.559 12.855 1.00 94.38 103 MET A N 1
ATOM 849 C CA . MET A 1 103 ? 0.329 -1.681 11.679 1.00 94.38 103 MET A CA 1
ATOM 850 C C . MET A 1 103 ? 1.250 -0.476 11.912 1.00 94.38 103 MET A C 1
ATOM 852 O O . MET A 1 103 ? 2.046 -0.140 11.036 1.00 94.38 103 MET A O 1
ATOM 856 N N . ARG A 1 104 ? 1.187 0.148 13.095 1.00 95.38 104 ARG A N 1
ATOM 857 C CA . ARG A 1 104 ? 2.102 1.229 13.494 1.00 95.38 104 ARG A CA 1
ATOM 858 C C . ARG A 1 104 ? 3.558 0.759 13.497 1.00 95.38 104 ARG A C 1
ATOM 860 O O . ARG A 1 104 ? 4.419 1.443 12.953 1.00 95.38 104 ARG A O 1
ATOM 867 N N . ASP A 1 105 ? 3.838 -0.388 14.106 1.00 96.31 105 ASP A N 1
ATOM 868 C CA . ASP A 1 105 ? 5.203 -0.914 14.232 1.00 96.31 105 ASP A CA 1
ATOM 869 C C . ASP A 1 105 ? 5.784 -1.295 12.864 1.00 96.31 105 ASP A C 1
ATOM 871 O O . ASP A 1 105 ? 6.933 -0.976 12.555 1.00 96.31 105 ASP A O 1
ATOM 875 N N . GLU A 1 106 ? 4.968 -1.888 11.990 1.00 94.56 106 GLU A N 1
ATOM 876 C CA . GLU A 1 106 ? 5.334 -2.128 10.595 1.00 94.56 106 GLU A CA 1
ATOM 877 C C . GLU A 1 106 ? 5.603 -0.823 9.840 1.00 94.56 106 GLU A C 1
ATOM 879 O O . GLU A 1 106 ? 6.567 -0.753 9.076 1.00 94.56 106 GLU A O 1
ATOM 884 N N . ALA A 1 107 ? 4.796 0.218 10.062 1.00 95.06 107 ALA A N 1
ATOM 885 C CA . ALA A 1 107 ? 5.023 1.519 9.447 1.00 95.06 107 ALA A CA 1
ATOM 886 C C . ALA A 1 107 ? 6.372 2.116 9.866 1.00 95.06 107 ALA A C 1
ATOM 888 O O . ALA A 1 107 ? 7.141 2.554 9.009 1.00 95.06 107 ALA A O 1
ATOM 889 N N . MET A 1 108 ? 6.683 2.077 11.165 1.00 96.25 108 MET A N 1
ATOM 890 C CA . MET A 1 108 ? 7.957 2.558 11.704 1.00 96.25 108 MET A CA 1
ATOM 891 C C . MET A 1 108 ? 9.140 1.784 11.127 1.00 96.25 108 MET A C 1
ATOM 893 O O . MET A 1 108 ? 10.092 2.391 10.645 1.00 96.25 108 MET A O 1
ATOM 897 N N . LYS A 1 109 ? 9.039 0.454 11.054 1.00 95.69 109 LYS A N 1
ATOM 898 C CA . LYS A 1 109 ? 10.071 -0.381 10.432 1.00 95.69 109 LYS A CA 1
ATOM 899 C C . LYS A 1 109 ? 10.315 -0.001 8.968 1.00 95.69 109 LYS A C 1
ATOM 901 O O . LYS A 1 109 ? 11.455 0.062 8.518 1.00 95.69 109 LYS A O 1
ATOM 906 N N . GLN A 1 110 ? 9.257 0.246 8.196 1.00 92.94 110 GLN A N 1
ATOM 907 C CA . GLN A 1 110 ? 9.404 0.645 6.791 1.00 92.94 110 GLN A CA 1
ATOM 908 C C . GLN A 1 110 ? 9.998 2.047 6.640 1.00 92.94 110 GLN A C 1
ATOM 910 O O . GLN A 1 110 ? 10.787 2.284 5.728 1.00 92.94 110 GLN A O 1
ATOM 915 N N . TRP A 1 111 ? 9.675 2.952 7.559 1.00 92.50 111 TRP A N 1
ATOM 916 C CA . TRP A 1 111 ? 10.264 4.284 7.634 1.00 92.50 111 TRP A CA 1
ATOM 917 C C . TRP A 1 111 ? 11.766 4.250 7.970 1.00 92.50 111 TRP A C 1
ATOM 919 O O . TRP A 1 111 ? 12.563 4.933 7.330 1.00 92.50 111 TRP A O 1
ATOM 929 N N . GLU A 1 112 ? 12.183 3.393 8.899 1.00 93.06 112 GLU A N 1
ATOM 930 C CA . GLU A 1 112 ? 13.601 3.145 9.189 1.00 93.06 112 GLU A CA 1
ATOM 931 C C . GLU A 1 112 ? 14.326 2.560 7.968 1.00 93.06 112 GLU A C 1
ATOM 933 O O . GLU A 1 112 ? 15.389 3.046 7.573 1.00 93.06 112 GLU A O 1
ATOM 938 N N . ASN A 1 113 ? 13.718 1.570 7.303 1.00 90.00 113 ASN A N 1
ATOM 939 C CA . ASN A 1 113 ? 14.278 0.981 6.086 1.00 90.00 113 ASN A CA 1
ATOM 940 C C . ASN A 1 113 ? 14.379 1.996 4.935 1.00 90.00 113 ASN A C 1
ATOM 942 O O . ASN A 1 113 ? 15.303 1.909 4.128 1.00 90.00 113 ASN A O 1
ATOM 946 N N . TYR A 1 114 ? 13.436 2.940 4.837 1.00 89.62 114 TYR A N 1
ATOM 947 C CA . TYR A 1 114 ? 13.500 4.049 3.886 1.00 89.62 114 TYR A CA 1
ATOM 948 C C . TYR A 1 114 ? 14.776 4.868 4.099 1.00 89.62 114 TYR A C 1
ATOM 950 O O . TYR A 1 114 ? 15.530 5.062 3.149 1.00 89.62 114 TYR A O 1
ATOM 958 N N . PHE A 1 115 ? 15.065 5.281 5.336 1.00 88.88 115 PHE A N 1
ATOM 959 C CA . PHE A 1 115 ? 16.278 6.047 5.627 1.00 88.88 115 PHE A CA 1
ATOM 960 C C . PHE A 1 115 ? 17.557 5.252 5.391 1.00 88.88 115 PHE A C 1
ATOM 962 O O . PHE A 1 115 ? 18.540 5.824 4.924 1.00 88.88 115 PHE A O 1
ATOM 969 N N . ALA A 1 116 ? 17.554 3.952 5.685 1.00 87.62 116 ALA A N 1
ATOM 970 C CA . ALA A 1 116 ? 18.691 3.087 5.395 1.00 87.62 116 ALA A CA 1
ATOM 971 C C . ALA A 1 116 ? 18.941 2.957 3.880 1.00 87.62 116 ALA A C 1
ATOM 973 O O . ALA A 1 116 ? 20.084 3.012 3.435 1.00 87.62 116 ALA A O 1
ATOM 974 N N . ALA A 1 117 ? 17.880 2.820 3.078 1.00 84.31 117 ALA A N 1
ATOM 975 C CA . ALA A 1 117 ? 17.980 2.739 1.622 1.00 84.31 117 ALA A CA 1
ATOM 976 C C . ALA A 1 117 ? 18.373 4.082 0.985 1.00 84.31 117 ALA A C 1
ATOM 978 O O . ALA A 1 117 ? 19.199 4.099 0.082 1.00 84.31 117 ALA A O 1
ATOM 979 N N . ALA A 1 118 ? 17.858 5.205 1.495 1.00 83.31 118 ALA A N 1
ATOM 980 C CA . ALA A 1 118 ? 18.173 6.546 0.996 1.00 83.31 118 ALA A CA 1
ATOM 981 C C . ALA A 1 118 ? 19.650 6.947 1.185 1.00 83.31 118 ALA A C 1
ATOM 983 O O . ALA A 1 118 ? 20.116 7.895 0.561 1.00 83.31 118 ALA A O 1
ATOM 984 N N . GLN A 1 119 ? 20.385 6.236 2.043 1.00 81.00 119 GLN A N 1
ATOM 985 C CA . GLN A 1 119 ? 21.825 6.416 2.240 1.00 81.00 119 GLN A CA 1
ATOM 986 C C . GLN A 1 119 ? 22.675 5.580 1.269 1.00 81.00 119 GLN A C 1
ATOM 988 O O . GLN A 1 119 ? 23.889 5.773 1.209 1.00 81.00 119 GLN A O 1
ATOM 993 N N . LYS A 1 120 ? 22.075 4.647 0.513 1.00 78.00 120 LYS A N 1
ATOM 994 C CA . LYS A 1 120 ? 22.797 3.856 -0.489 1.00 78.00 120 LYS A CA 1
ATOM 995 C C . LYS A 1 120 ? 23.014 4.700 -1.755 1.00 78.00 120 LYS A C 1
ATOM 997 O O . LYS A 1 120 ? 22.056 5.291 -2.249 1.00 78.00 120 LYS A O 1
ATOM 1002 N N . PRO A 1 121 ? 24.237 4.750 -2.306 1.00 72.25 121 PRO A N 1
ATOM 1003 C CA . PRO A 1 121 ? 24.487 5.456 -3.557 1.00 72.25 121 PRO A CA 1
ATOM 1004 C C . PRO A 1 121 ? 23.724 4.796 -4.714 1.00 72.25 121 PRO A C 1
ATOM 1006 O O . PRO A 1 121 ? 23.693 3.568 -4.825 1.00 72.25 121 PRO A O 1
ATOM 1009 N N . GLN A 1 122 ? 23.124 5.616 -5.582 1.00 70.81 122 GLN A N 1
ATOM 1010 C CA . GLN A 1 122 ? 22.577 5.151 -6.856 1.00 70.81 122 GLN A CA 1
ATOM 1011 C C . GLN A 1 122 ? 23.746 4.652 -7.726 1.00 70.81 122 GLN A C 1
ATOM 1013 O O . GLN A 1 122 ? 24.785 5.322 -7.772 1.00 70.81 122 GLN A O 1
ATOM 1018 N N . PRO A 1 123 ? 23.637 3.481 -8.378 1.00 68.31 123 PRO A N 1
ATOM 1019 C CA . PRO A 1 123 ? 24.645 3.057 -9.341 1.00 68.31 123 PRO A CA 1
ATOM 1020 C C . PRO A 1 123 ? 24.764 4.110 -10.456 1.00 68.31 1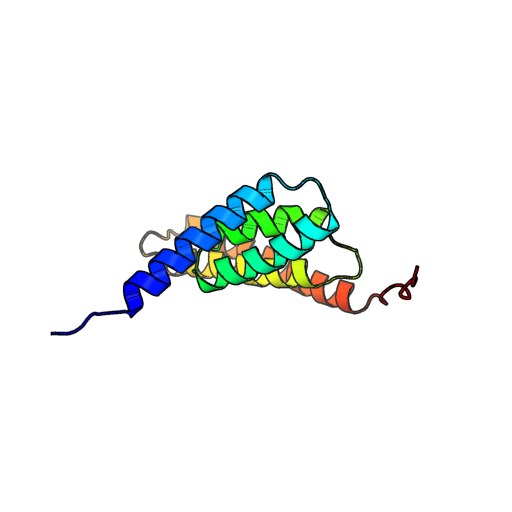23 PRO A C 1
ATOM 1022 O O . PRO A 1 123 ? 23.760 4.740 -10.789 1.00 68.31 123 PRO A O 1
ATOM 1025 N N . PRO A 1 124 ? 25.968 4.332 -11.012 1.00 69.81 124 PRO A N 1
ATOM 1026 C CA . PRO A 1 124 ? 26.139 5.267 -12.116 1.00 69.81 124 PRO A CA 1
ATOM 1027 C C . PRO A 1 124 ? 25.227 4.861 -13.274 1.00 69.81 124 PRO A C 1
ATOM 1029 O O . PRO A 1 124 ? 25.142 3.672 -13.600 1.00 69.81 124 PRO A O 1
ATOM 1032 N N . ASP A 1 125 ? 24.552 5.844 -13.870 1.00 65.00 125 ASP A N 1
ATOM 1033 C CA . ASP A 1 125 ? 23.733 5.626 -15.057 1.00 65.00 125 ASP A CA 1
ATOM 1034 C C . ASP A 1 125 ? 24.640 5.031 -16.143 1.00 65.00 125 ASP A C 1
ATOM 1036 O O . ASP A 1 125 ? 25.636 5.626 -16.560 1.00 65.00 125 ASP A O 1
ATOM 1040 N N . THR A 1 126 ? 24.354 3.790 -16.529 1.00 56.03 126 THR A N 1
ATOM 1041 C CA . THR A 1 126 ? 25.016 3.158 -17.670 1.00 56.03 126 THR A CA 1
ATOM 1042 C C . THR A 1 126 ? 24.221 3.569 -18.894 1.00 56.03 126 THR A C 1
ATOM 1044 O O . THR A 1 126 ? 23.293 2.877 -19.301 1.00 56.03 126 THR A O 1
ATOM 1047 N N . ASP A 1 127 ? 24.541 4.752 -19.420 1.00 52.12 127 ASP A N 1
ATOM 1048 C CA . ASP A 1 127 ? 24.061 5.191 -20.729 1.00 52.12 127 ASP A CA 1
ATOM 1049 C C . ASP A 1 127 ? 24.428 4.114 -21.768 1.00 52.12 127 ASP A C 1
ATOM 1051 O O . ASP A 1 127 ? 25.609 3.810 -21.963 1.00 52.12 127 ASP A O 1
ATOM 1055 N N . ASN A 1 128 ? 23.410 3.527 -22.404 1.00 44.03 128 ASN A N 1
ATOM 1056 C CA . ASN A 1 128 ? 23.522 2.738 -23.635 1.00 44.03 128 ASN A CA 1
ATOM 1057 C C . ASN A 1 128 ? 22.965 3.555 -24.799 1.00 44.03 128 ASN A C 1
ATOM 1059 O O . ASN A 1 128 ? 21.821 4.048 -24.662 1.00 44.03 128 ASN A O 1
#

Organism: Elaeis guineensis var. tenera (NCBI:txid51953)

Secondary structure (DSSP, 8-state):
-----HHHHHHHHHHHHHHHHHHHHT---HHHHHHHHHHHHHHHHHTT-HHHHHHHHHHHHHHS-TT--HHHHHHHHHHHHHHHHHHT-TT--HHHHHHHHHHHHHHHHHHHHHHHHHTSPPPP----

Foldseek 3Di:
DDDDPVVVVVVVLVVVLVVLLVVLVVDPDLVVNLVSLLVSLVVCVVVLVLVSSLVSLVVNVVVPDLLDLSSLLSLLVSLQSVLVVQVPDPPRDPVCVVVSVVSNVSSVVSVVSSVVSPPDDDPPPPDD

pLDDT: mean 87.26, std 13.39, range [40.47, 97.81]